Protein AF-A0A2V5ULX1-F1 (afdb_monomer)

Structure (mmCIF, N/CA/C/O backbone):
data_AF-A0A2V5ULX1-F1
#
_entry.id   AF-A0A2V5ULX1-F1
#
loop_
_atom_site.group_PDB
_atom_site.id
_atom_site.type_symbol
_atom_site.label_atom_id
_atom_site.label_alt_id
_atom_site.label_comp_id
_atom_site.label_asym_id
_atom_site.label_entity_id
_atom_site.label_seq_id
_atom_site.pdbx_PDB_ins_code
_atom_site.Cartn_x
_atom_site.Cartn_y
_atom_site.Cartn_z
_atom_site.occupancy
_atom_site.B_iso_or_equiv
_atom_site.auth_seq_id
_atom_site.auth_comp_id
_atom_site.auth_asym_id
_atom_site.auth_atom_id
_atom_site.pdbx_PDB_model_num
ATOM 1 N N . MET A 1 1 ? 10.954 -10.565 -29.219 1.00 44.19 1 MET A N 1
ATOM 2 C CA . MET A 1 1 ? 11.598 -11.080 -27.995 1.00 44.19 1 MET A CA 1
ATOM 3 C C . MET A 1 1 ? 10.606 -10.835 -26.879 1.00 44.19 1 MET A C 1
ATOM 5 O O . MET A 1 1 ? 10.292 -9.676 -26.642 1.00 44.19 1 MET A O 1
ATOM 9 N N . GLY A 1 2 ? 9.981 -11.885 -26.343 1.00 53.22 2 GLY A N 1
ATOM 10 C CA . GLY A 1 2 ? 9.048 -11.718 -25.230 1.00 53.22 2 GLY A CA 1
ATOM 11 C C . GLY A 1 2 ? 9.828 -11.160 -24.049 1.00 53.22 2 GLY A C 1
ATOM 12 O O . GLY A 1 2 ? 10.863 -11.713 -23.698 1.00 53.22 2 GLY A O 1
ATOM 13 N N . THR A 1 3 ? 9.413 -10.021 -23.505 1.00 63.97 3 THR A N 1
ATOM 14 C CA . THR A 1 3 ? 9.898 -9.593 -22.194 1.00 63.97 3 THR A CA 1
ATOM 15 C C . THR A 1 3 ? 9.342 -10.595 -21.198 1.00 63.97 3 THR A C 1
ATOM 17 O O . THR A 1 3 ? 8.155 -10.524 -20.873 1.00 63.97 3 THR A O 1
ATOM 20 N N . ASP A 1 4 ? 10.161 -11.571 -20.809 1.00 82.44 4 ASP A N 1
ATOM 21 C CA . ASP A 1 4 ? 9.794 -12.527 -19.774 1.00 82.44 4 ASP A CA 1
ATOM 22 C C . ASP A 1 4 ? 9.415 -11.739 -18.519 1.00 82.44 4 ASP A C 1
ATOM 24 O O . ASP A 1 4 ? 10.181 -10.910 -18.023 1.00 82.44 4 ASP A O 1
ATOM 28 N N . VAL A 1 5 ? 8.176 -11.931 -18.067 1.00 91.44 5 VAL A N 1
ATOM 29 C CA . VAL A 1 5 ? 7.665 -11.270 -16.869 1.00 91.44 5 VAL A CA 1
ATOM 30 C C . VAL A 1 5 ? 8.353 -11.902 -15.668 1.00 91.44 5 VAL A C 1
ATOM 32 O O . VAL A 1 5 ? 8.220 -13.103 -15.438 1.00 91.44 5 VAL A O 1
ATOM 35 N N . ILE A 1 6 ? 9.054 -11.085 -14.888 1.00 95.06 6 ILE A N 1
ATOM 36 C CA . ILE A 1 6 ? 9.664 -11.501 -13.625 1.00 95.06 6 ILE A CA 1
ATOM 37 C C . ILE A 1 6 ? 8.737 -11.043 -12.506 1.00 95.06 6 ILE A C 1
ATOM 39 O O . ILE A 1 6 ? 8.484 -9.843 -12.370 1.00 95.06 6 ILE A O 1
ATOM 43 N N . LEU A 1 7 ? 8.205 -11.995 -11.738 1.00 95.62 7 LEU A N 1
ATOM 44 C CA . LEU A 1 7 ? 7.314 -11.698 -10.619 1.00 95.62 7 LEU A CA 1
ATOM 45 C C . LEU A 1 7 ? 8.035 -10.827 -9.574 1.00 95.62 7 LEU A C 1
ATOM 47 O O . LEU A 1 7 ? 9.164 -11.155 -9.219 1.00 95.62 7 LEU A O 1
ATOM 51 N N . PRO A 1 8 ? 7.409 -9.739 -9.093 1.00 96.81 8 PRO A N 1
ATOM 52 C CA . PRO A 1 8 ? 8.008 -8.864 -8.099 1.00 96.81 8 PRO A CA 1
ATOM 53 C C . PRO A 1 8 ? 7.826 -9.392 -6.679 1.00 96.81 8 PRO A C 1
ATOM 55 O O . PRO A 1 8 ? 6.860 -10.096 -6.375 1.00 96.81 8 PRO A O 1
ATOM 58 N N . ASP A 1 9 ? 8.697 -8.926 -5.794 1.00 96.69 9 ASP A N 1
ATOM 59 C CA . ASP A 1 9 ? 8.603 -9.137 -4.357 1.00 96.69 9 ASP A CA 1
ATOM 60 C C . ASP A 1 9 ? 7.864 -7.976 -3.686 1.00 96.69 9 ASP A C 1
ATOM 62 O O . ASP A 1 9 ? 8.095 -6.800 -3.994 1.00 96.69 9 ASP A O 1
ATOM 66 N N . LEU A 1 10 ? 7.000 -8.300 -2.720 1.00 96.94 10 LEU A N 1
ATOM 67 C CA . LEU A 1 10 ? 6.424 -7.312 -1.810 1.00 96.94 10 LEU A CA 1
ATOM 68 C C . LEU A 1 10 ? 7.419 -7.056 -0.675 1.00 96.94 10 LEU A C 1
ATOM 70 O O . LEU A 1 10 ? 7.544 -7.858 0.247 1.00 96.94 10 LEU A O 1
ATOM 74 N N . GLN A 1 11 ? 8.120 -5.928 -0.731 1.00 96.19 11 GLN A N 1
ATOM 75 C CA . GLN A 1 11 ? 9.124 -5.568 0.269 1.00 96.19 11 GLN A CA 1
ATOM 76 C C . GLN A 1 11 ? 8.496 -5.007 1.550 1.00 96.19 11 GLN A C 1
ATOM 78 O O . GLN A 1 11 ? 9.045 -5.168 2.638 1.00 96.19 11 GLN A O 1
ATOM 83 N N . SER A 1 12 ? 7.366 -4.307 1.434 1.00 95.94 12 SER A N 1
ATOM 84 C CA . SER A 1 12 ? 6.669 -3.720 2.579 1.00 95.94 12 SER A CA 1
ATOM 85 C C . SER A 1 12 ? 5.207 -3.438 2.253 1.00 95.94 12 SER A C 1
ATOM 87 O O . SER A 1 12 ? 4.886 -3.087 1.120 1.00 95.94 12 SER A O 1
ATOM 89 N N . ALA A 1 13 ? 4.334 -3.559 3.252 1.00 95.31 13 ALA A N 1
ATOM 90 C CA . ALA A 1 13 ? 2.951 -3.105 3.204 1.00 95.31 13 ALA A CA 1
ATOM 91 C C . ALA A 1 13 ? 2.573 -2.530 4.573 1.00 95.31 13 ALA A C 1
ATOM 93 O O . ALA A 1 13 ? 2.711 -3.207 5.592 1.00 95.31 13 ALA A O 1
ATOM 94 N N . VAL A 1 14 ? 2.131 -1.275 4.599 1.00 95.75 14 VAL A N 1
ATOM 95 C CA . VAL A 1 14 ? 1.882 -0.511 5.823 1.00 95.75 14 VAL A CA 1
ATOM 96 C C . VAL A 1 14 ? 0.539 0.197 5.722 1.00 95.75 14 VAL A C 1
ATOM 98 O O . VAL A 1 14 ? 0.224 0.831 4.714 1.00 95.75 14 VAL A O 1
ATOM 101 N N . LEU A 1 15 ? -0.244 0.106 6.793 1.00 95.06 15 LEU A N 1
ATOM 102 C CA . LEU A 1 15 ? -1.489 0.843 6.942 1.00 95.06 15 LEU A CA 1
ATOM 103 C C . LEU A 1 15 ? -1.206 2.206 7.579 1.00 95.06 15 LEU A C 1
ATOM 105 O O . LEU A 1 15 ? -0.485 2.292 8.574 1.00 95.06 15 LEU A O 1
ATOM 109 N N . CYS A 1 16 ? -1.768 3.270 7.021 1.00 95.44 16 CYS A N 1
ATOM 110 C CA . CYS A 1 16 ? -1.611 4.624 7.544 1.00 95.44 16 CYS A CA 1
ATOM 111 C C . CYS A 1 16 ? -2.838 5.486 7.240 1.00 95.44 16 CYS A C 1
ATOM 113 O O . CYS A 1 16 ? -3.697 5.108 6.444 1.00 95.44 16 CYS A O 1
ATOM 115 N N . GLU A 1 17 ? -2.935 6.643 7.883 1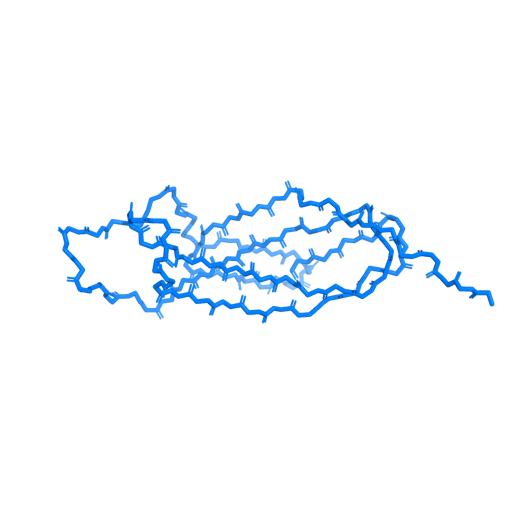.00 94.62 17 GLU A N 1
ATOM 116 C CA . GLU A 1 17 ? -4.030 7.583 7.649 1.00 94.62 17 GLU A CA 1
ATOM 117 C C . GLU A 1 17 ? -3.799 8.430 6.399 1.00 94.62 17 GLU A C 1
ATOM 119 O O . GLU A 1 17 ? -4.767 8.805 5.749 1.00 94.62 17 GLU A O 1
ATOM 124 N N . ASP A 1 18 ? -2.547 8.732 6.040 1.00 95.06 18 ASP A N 1
ATOM 125 C CA . ASP A 1 18 ? -2.222 9.544 4.862 1.00 95.06 18 ASP A CA 1
ATOM 126 C C . ASP A 1 18 ? -0.803 9.260 4.337 1.00 95.06 18 ASP A C 1
ATOM 128 O O . ASP A 1 18 ? 0.100 8.908 5.102 1.00 95.06 18 ASP A O 1
ATOM 132 N N . VAL A 1 19 ? -0.597 9.459 3.032 1.00 95.56 19 VAL A N 1
ATOM 133 C CA . VAL A 1 19 ? 0.716 9.366 2.371 1.00 95.56 19 VAL A CA 1
ATOM 134 C C . VAL A 1 19 ? 1.009 10.704 1.713 1.00 95.56 19 VAL A C 1
ATOM 136 O O . VAL A 1 19 ? 0.307 11.120 0.791 1.00 95.56 19 VAL A O 1
ATOM 139 N N . ARG A 1 20 ? 2.060 11.382 2.172 1.00 95.81 20 ARG A N 1
ATOM 140 C CA . ARG A 1 20 ? 2.454 12.695 1.652 1.00 95.81 20 ARG A CA 1
ATOM 141 C C . ARG A 1 20 ? 3.681 12.573 0.772 1.00 95.81 20 ARG A C 1
ATOM 143 O O . ARG A 1 20 ? 4.672 11.985 1.190 1.00 95.81 20 ARG A O 1
ATOM 150 N N . CYS A 1 21 ? 3.618 13.152 -0.422 1.00 94.50 21 CYS A N 1
ATOM 151 C CA . CYS A 1 21 ? 4.774 13.285 -1.301 1.00 94.50 21 CYS A CA 1
ATOM 152 C C . CYS A 1 21 ? 5.509 14.583 -0.968 1.00 94.50 21 CYS A C 1
ATOM 154 O O . CYS A 1 21 ? 4.967 15.675 -1.145 1.00 94.50 21 CYS A O 1
ATOM 156 N N . GLU A 1 22 ? 6.739 14.456 -0.492 1.00 95.38 22 GLU A N 1
ATOM 157 C CA . GLU A 1 22 ? 7.600 15.581 -0.153 1.00 95.38 22 GLU A CA 1
ATOM 158 C C . GLU A 1 22 ? 8.297 16.142 -1.403 1.00 95.38 22 GLU A C 1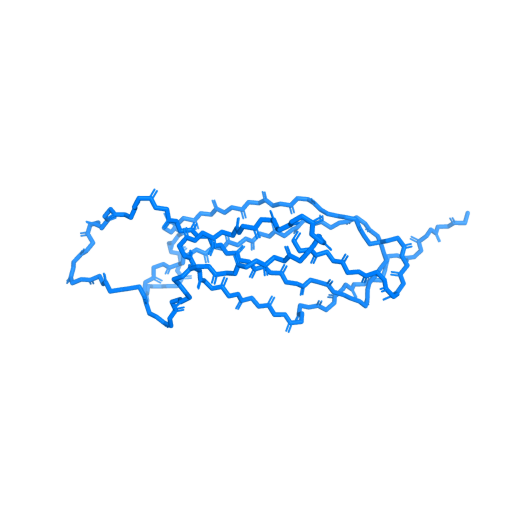
ATOM 160 O O . GLU A 1 22 ? 8.453 15.463 -2.420 1.00 95.38 22 GLU A O 1
ATOM 165 N N . VAL A 1 23 ? 8.778 17.388 -1.326 1.00 94.31 23 VAL A N 1
ATOM 166 C CA . VAL A 1 23 ? 9.428 18.086 -2.460 1.00 94.31 23 VAL A CA 1
ATOM 167 C C . VAL A 1 23 ? 10.675 17.350 -2.971 1.00 94.31 23 VAL A C 1
ATOM 169 O O . VAL A 1 23 ? 11.022 17.445 -4.144 1.00 94.31 23 VAL A O 1
ATOM 172 N N . ASN A 1 24 ? 11.343 16.589 -2.106 1.00 93.25 24 ASN A N 1
ATOM 173 C CA . ASN A 1 24 ? 12.510 15.778 -2.459 1.00 93.25 24 ASN A CA 1
ATOM 174 C C . ASN A 1 24 ? 12.152 14.410 -3.075 1.00 93.25 24 ASN A C 1
ATOM 176 O O . ASN A 1 24 ? 13.048 13.602 -3.305 1.00 93.25 24 ASN A O 1
ATOM 180 N N . GLY A 1 25 ? 10.867 14.134 -3.311 1.00 88.69 25 GLY A N 1
ATOM 181 C CA . GLY A 1 25 ? 10.382 12.865 -3.851 1.00 88.69 25 GLY A CA 1
ATOM 182 C C . GLY A 1 25 ? 10.257 11.738 -2.823 1.00 88.69 25 GLY A C 1
ATOM 183 O O . GLY A 1 25 ? 9.848 10.640 -3.192 1.00 88.69 25 GLY A O 1
ATOM 184 N N . MET A 1 26 ? 10.578 11.977 -1.546 1.00 92.56 26 MET A N 1
ATOM 185 C CA . MET A 1 26 ? 10.310 11.011 -0.479 1.00 92.56 26 MET A CA 1
ATOM 186 C C . MET A 1 26 ? 8.823 10.993 -0.111 1.00 92.56 26 MET A C 1
ATOM 188 O O . MET A 1 26 ? 8.093 11.956 -0.347 1.00 92.56 26 MET A O 1
ATOM 192 N N . GLN A 1 27 ? 8.380 9.894 0.498 1.00 95.88 27 GLN A N 1
ATOM 193 C CA . GLN A 1 27 ? 7.015 9.736 0.990 1.00 95.88 27 GLN A CA 1
ATOM 194 C C . GLN A 1 27 ? 7.009 9.704 2.521 1.00 95.88 27 GLN A C 1
ATOM 196 O O . GLN A 1 27 ? 7.713 8.896 3.127 1.00 95.88 27 GLN A O 1
ATOM 201 N N . THR A 1 28 ? 6.197 10.558 3.143 1.00 96.56 28 THR A N 1
ATOM 202 C CA . THR A 1 28 ? 5.949 10.543 4.589 1.00 96.56 28 THR A CA 1
ATOM 203 C C . THR A 1 28 ? 4.642 9.806 4.861 1.00 96.56 28 THR A C 1
ATOM 205 O O . THR A 1 28 ? 3.584 10.218 4.380 1.00 96.56 28 THR A O 1
ATOM 208 N N . LEU A 1 29 ? 4.705 8.733 5.653 1.00 96.94 29 LEU A N 1
ATOM 209 C CA . LEU A 1 29 ? 3.524 8.007 6.125 1.00 96.94 29 LEU A CA 1
ATOM 210 C C . LEU A 1 29 ? 3.029 8.646 7.424 1.00 96.94 29 LEU A C 1
ATOM 212 O O . LEU A 1 29 ? 3.739 8.647 8.431 1.00 96.94 29 LEU A O 1
ATOM 216 N N . VAL A 1 30 ? 1.821 9.201 7.409 1.00 96.50 30 VAL A N 1
ATOM 217 C CA . VAL A 1 30 ? 1.223 9.872 8.569 1.00 96.50 30 VAL A CA 1
ATOM 218 C C . VAL A 1 30 ? 0.249 8.923 9.253 1.00 96.50 30 VAL A C 1
ATOM 220 O O . VAL A 1 30 ? -0.574 8.296 8.590 1.00 96.50 30 VAL A O 1
ATOM 223 N N . GLY A 1 31 ? 0.341 8.824 10.582 1.00 94.62 31 GLY A N 1
ATOM 224 C CA . GLY A 1 31 ? -0.571 7.992 11.368 1.00 94.62 31 GLY A CA 1
ATOM 225 C C . GLY A 1 31 ? -0.455 6.513 11.003 1.00 94.62 31 GLY A C 1
ATOM 226 O O . GLY A 1 31 ? -1.438 5.903 10.610 1.00 94.62 31 GLY A O 1
ATOM 227 N N . VAL A 1 32 ? 0.753 5.941 11.056 1.00 96.00 32 VAL A N 1
ATOM 228 C CA . VAL A 1 32 ? 0.960 4.501 10.818 1.00 96.00 32 VAL A CA 1
ATOM 229 C C . VAL A 1 32 ? 0.200 3.688 11.870 1.00 96.00 32 VAL A C 1
ATOM 231 O O . VAL A 1 32 ? 0.364 3.907 13.070 1.00 96.00 32 VAL A O 1
ATOM 234 N N . LEU A 1 33 ? -0.619 2.742 11.413 1.00 92.94 33 LEU A N 1
ATOM 235 C CA . LEU A 1 33 ? -1.525 1.948 12.240 1.00 92.94 33 LEU A CA 1
ATOM 236 C C . LEU A 1 33 ? -1.030 0.503 12.336 1.00 92.94 33 LEU A C 1
ATOM 238 O O . LEU A 1 33 ? -0.802 -0.155 11.323 1.00 92.94 33 LEU A O 1
ATOM 242 N N . SER A 1 34 ? -0.926 -0.017 13.559 1.00 90.81 34 SER A N 1
ATOM 243 C CA . SER A 1 34 ? -0.729 -1.452 13.819 1.00 90.81 34 SER A CA 1
ATOM 244 C C . SER A 1 34 ? -2.047 -2.206 14.008 1.00 90.81 34 SER A C 1
ATOM 246 O O . SER A 1 34 ? -2.090 -3.426 13.875 1.00 90.81 34 SER A O 1
ATOM 248 N N . VAL A 1 35 ? -3.125 -1.484 14.319 1.00 87.50 35 VAL A N 1
ATOM 249 C CA . VAL A 1 35 ? -4.472 -2.014 14.533 1.00 87.50 35 VAL A CA 1
ATOM 250 C C . VAL A 1 35 ? -5.500 -0.997 14.045 1.00 87.50 35 VAL A C 1
ATOM 252 O O . VAL A 1 35 ? -5.293 0.209 14.170 1.00 87.50 35 VAL A O 1
ATOM 255 N N . ILE A 1 36 ? -6.616 -1.489 13.507 1.00 85.44 36 ILE A N 1
ATOM 256 C CA . ILE A 1 36 ? -7.809 -0.688 13.222 1.00 85.44 36 ILE A CA 1
ATOM 257 C C . ILE A 1 36 ? -8.746 -0.840 14.432 1.00 85.44 36 ILE A C 1
ATOM 259 O O . ILE A 1 36 ? -9.410 -1.872 14.545 1.00 85.44 36 ILE A O 1
ATOM 263 N N . PRO A 1 37 ? -8.776 0.106 15.389 1.00 80.88 37 PRO A N 1
ATOM 264 C CA . PRO A 1 37 ? -9.667 0.006 16.541 1.00 80.88 37 PRO A CA 1
ATOM 265 C C . PRO A 1 37 ? -11.140 0.059 16.110 1.00 80.88 37 PRO A C 1
ATOM 267 O O . PRO A 1 37 ? -11.639 1.096 15.679 1.00 80.88 37 PRO A O 1
ATOM 270 N N . ALA A 1 38 ? -11.844 -1.064 16.268 1.00 83.44 38 ALA A N 1
ATOM 271 C CA . ALA A 1 38 ? -13.233 -1.229 15.849 1.00 83.44 38 ALA A CA 1
ATOM 272 C C . ALA A 1 38 ? -14.068 -1.931 16.937 1.00 83.44 38 ALA A C 1
ATOM 274 O O . ALA A 1 38 ? -14.210 -3.152 16.902 1.00 83.44 38 ALA A O 1
ATOM 275 N N . PRO A 1 39 ? -14.617 -1.197 17.927 1.00 80.19 39 PRO A N 1
ATOM 276 C CA . PRO A 1 39 ? -15.407 -1.807 19.002 1.00 80.19 39 PRO A CA 1
ATOM 277 C C . PRO A 1 39 ? -16.673 -2.521 18.502 1.00 80.19 39 PRO A C 1
ATOM 279 O O . PRO A 1 39 ? -17.090 -3.519 19.082 1.00 80.19 39 PRO A O 1
ATOM 282 N N . SER A 1 40 ? -17.278 -2.016 17.426 1.00 80.62 40 SER A N 1
ATOM 283 C CA . SER A 1 40 ? -18.369 -2.657 16.690 1.00 80.62 40 SER A CA 1
ATOM 284 C C . SER A 1 40 ? -18.338 -2.208 15.228 1.00 80.62 40 SER A C 1
ATOM 286 O O . SER A 1 40 ? -17.949 -1.079 14.934 1.00 80.62 40 SER A O 1
ATOM 288 N N . LEU A 1 41 ? -18.737 -3.083 14.304 1.00 78.38 41 LEU A N 1
ATOM 289 C CA . LEU A 1 41 ? -18.889 -2.751 12.885 1.00 78.38 41 LEU A CA 1
ATOM 290 C C . LEU A 1 41 ? -20.353 -2.365 12.578 1.00 78.38 41 LEU A C 1
ATOM 292 O O . LEU A 1 41 ? -21.261 -2.938 13.184 1.00 78.38 41 LEU A O 1
ATOM 296 N N . PRO A 1 42 ? -20.604 -1.426 11.642 1.00 82.00 42 PRO A N 1
ATOM 297 C CA . PRO A 1 42 ? -19.619 -0.721 10.818 1.00 82.00 42 PRO A CA 1
ATOM 298 C C . PRO A 1 42 ? -18.969 0.477 11.536 1.00 82.00 42 PRO A C 1
ATOM 300 O O . PRO A 1 42 ? -19.612 1.186 12.308 1.00 82.00 42 PRO A O 1
ATOM 303 N N . ILE A 1 43 ? -17.700 0.736 11.216 1.00 80.69 43 ILE A N 1
ATOM 304 C CA . ILE A 1 43 ? -16.940 1.920 11.651 1.00 80.69 43 ILE A CA 1
ATOM 305 C C . ILE A 1 43 ? -16.717 2.870 10.475 1.00 80.69 43 ILE A C 1
ATOM 307 O 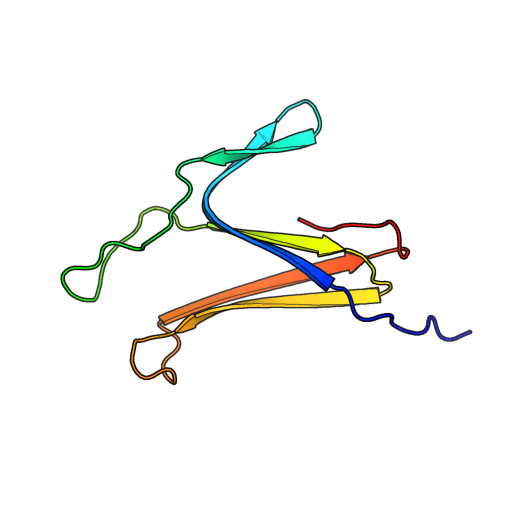O . ILE A 1 43 ? -16.571 2.431 9.336 1.00 80.69 43 ILE A O 1
ATOM 311 N N . ASN A 1 44 ? -16.637 4.169 10.756 1.00 83.56 44 ASN A N 1
ATOM 312 C CA . ASN A 1 44 ? -16.303 5.176 9.752 1.00 83.56 44 ASN A CA 1
ATOM 313 C C . ASN A 1 44 ? -14.889 5.710 9.996 1.00 83.56 44 ASN A C 1
ATOM 315 O O . ASN A 1 44 ? -14.630 6.320 11.031 1.00 83.56 4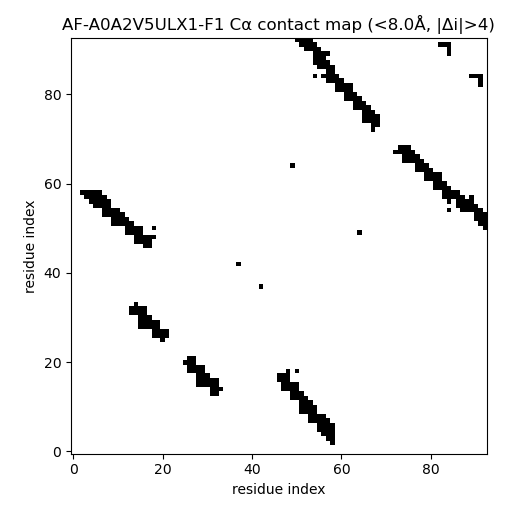4 ASN A O 1
ATOM 319 N N . TYR A 1 45 ? -14.004 5.520 9.018 1.00 84.00 45 TYR A N 1
ATOM 320 C CA . TYR A 1 45 ? -12.705 6.190 8.942 1.00 84.00 45 TYR A CA 1
ATOM 321 C C . TYR A 1 45 ? -12.761 7.289 7.889 1.00 84.00 45 TYR A C 1
ATOM 323 O O . TYR A 1 45 ? -13.274 7.072 6.794 1.00 84.00 45 TYR A O 1
ATOM 331 N N . MET A 1 46 ? -12.200 8.460 8.197 1.00 84.88 46 MET A N 1
ATOM 332 C CA . MET A 1 46 ? -12.121 9.557 7.225 1.00 84.88 46 MET A CA 1
A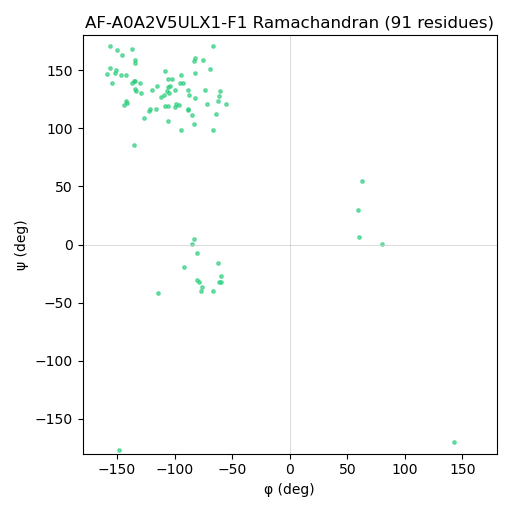TOM 333 C C . MET A 1 46 ? -11.193 9.204 6.054 1.00 84.88 46 MET A C 1
ATOM 335 O O . MET A 1 46 ? -11.482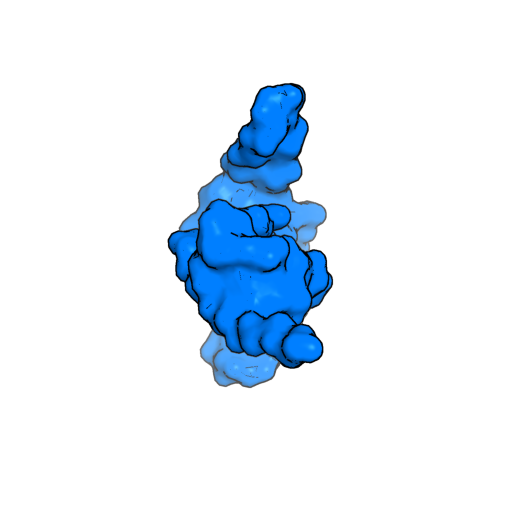 9.544 4.907 1.00 84.88 46 MET A O 1
ATOM 339 N N . ARG A 1 47 ? -10.070 8.540 6.345 1.00 89.00 47 ARG A N 1
ATOM 340 C CA . ARG A 1 47 ? -9.094 8.085 5.358 1.00 89.00 47 ARG A CA 1
ATOM 341 C C . ARG A 1 47 ? -8.337 6.887 5.910 1.00 89.00 47 ARG A C 1
ATOM 343 O O . ARG A 1 47 ? -7.979 6.865 7.083 1.00 89.00 47 ARG A O 1
ATOM 350 N N . LEU A 1 48 ? -8.109 5.906 5.047 1.00 91.06 48 LEU A N 1
ATOM 351 C CA . LEU A 1 48 ? -7.270 4.758 5.335 1.00 91.06 48 LEU A CA 1
ATOM 352 C C . LEU A 1 48 ? -6.486 4.415 4.069 1.00 91.06 48 LEU A C 1
ATOM 354 O O . LEU A 1 48 ? -7.074 4.177 3.014 1.00 91.06 48 LEU A O 1
ATOM 358 N N . CYS A 1 49 ? -5.165 4.427 4.169 1.00 93.31 49 CYS A N 1
ATOM 359 C CA . CYS A 1 49 ? -4.244 4.213 3.065 1.00 93.31 49 CYS A CA 1
ATOM 360 C C . CYS A 1 49 ? -3.438 2.936 3.296 1.00 93.31 49 CYS A C 1
ATOM 362 O O . CYS A 1 49 ? -2.930 2.696 4.391 1.00 93.31 49 CYS A O 1
ATOM 364 N N . ILE A 1 50 ? -3.285 2.139 2.239 1.00 94.81 50 ILE A N 1
ATOM 365 C CA . ILE A 1 50 ? -2.351 1.014 2.209 1.00 94.81 50 ILE A CA 1
ATOM 366 C C . ILE A 1 50 ? -1.181 1.452 1.344 1.00 94.81 50 ILE A C 1
ATOM 368 O O . ILE A 1 50 ? -1.311 1.542 0.124 1.00 94.81 50 ILE A O 1
ATOM 372 N N . TRP A 1 51 ? -0.058 1.741 1.987 1.00 96.25 51 TRP A N 1
ATOM 373 C CA . TRP A 1 51 ? 1.199 1.992 1.304 1.00 96.25 51 TRP A CA 1
ATOM 374 C C . TRP A 1 51 ? 1.912 0.660 1.100 1.00 96.25 51 TRP A C 1
ATOM 376 O O . TRP A 1 51 ? 2.059 -0.108 2.051 1.00 96.25 51 TRP A O 1
ATOM 386 N N . ALA A 1 52 ? 2.335 0.360 -0.121 1.00 96.56 52 ALA A N 1
ATOM 387 C CA . ALA A 1 52 ? 2.995 -0.897 -0.441 1.00 96.56 52 ALA A CA 1
ATOM 388 C C . ALA A 1 52 ? 4.209 -0.637 -1.319 1.00 96.56 52 ALA A C 1
ATOM 390 O O . ALA A 1 52 ? 4.144 0.188 -2.218 1.00 96.56 52 ALA A O 1
ATOM 391 N N . ARG A 1 53 ? 5.302 -1.360 -1.080 1.00 96.81 53 ARG A N 1
ATOM 392 C CA . ARG A 1 53 ? 6.527 -1.266 -1.872 1.00 96.81 53 ARG A CA 1
ATOM 393 C C . ARG A 1 53 ? 6.801 -2.580 -2.580 1.00 96.81 53 ARG A C 1
ATOM 395 O O . ARG A 1 53 ? 7.081 -3.581 -1.923 1.00 96.81 53 ARG A O 1
ATOM 402 N N . TRP A 1 54 ? 6.787 -2.543 -3.907 1.00 97.69 54 TRP A N 1
ATOM 403 C CA . TRP A 1 54 ? 7.183 -3.659 -4.768 1.00 97.69 54 TRP A CA 1
ATOM 404 C C . TRP A 1 54 ? 8.583 -3.438 -5.327 1.00 97.69 54 TRP A C 1
ATOM 406 O O . TRP A 1 54 ? 8.925 -2.307 -5.674 1.00 97.69 54 TRP A O 1
ATOM 416 N N . CYS A 1 55 ? 9.379 -4.497 -5.447 1.00 96.94 55 CYS A N 1
ATOM 417 C CA . CYS A 1 55 ? 10.700 -4.458 -6.080 1.00 96.94 55 CYS A CA 1
ATOM 418 C C . CYS A 1 55 ? 11.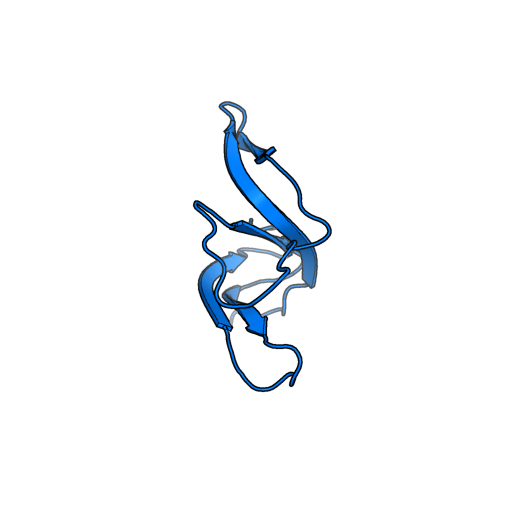033 -5.791 -6.771 1.00 96.94 55 CYS A C 1
ATOM 420 O O . CYS A 1 55 ? 10.208 -6.702 -6.787 1.00 96.94 55 CYS A O 1
ATOM 422 N N . SER A 1 56 ? 12.237 -5.910 -7.339 1.00 95.25 56 SER A N 1
ATOM 423 C CA . SER A 1 56 ? 12.785 -7.184 -7.836 1.00 95.25 56 SER A CA 1
ATOM 424 C C . SER A 1 56 ? 11.952 -7.869 -8.929 1.00 95.25 56 SER A C 1
ATOM 426 O O . SER A 1 56 ? 11.968 -9.088 -9.049 1.00 95.25 56 SER A O 1
ATOM 428 N N . GLY A 1 57 ? 11.224 -7.107 -9.746 1.00 94.12 57 GLY A N 1
ATOM 429 C CA . GLY A 1 57 ? 10.402 -7.650 -10.828 1.00 94.12 57 GLY A CA 1
ATOM 430 C C . GLY A 1 57 ? 10.534 -6.846 -12.112 1.00 94.12 57 GLY A C 1
ATOM 431 O O . GLY A 1 57 ? 11.072 -5.744 -12.120 1.00 94.12 57 GLY A O 1
ATOM 432 N N . ALA A 1 58 ? 10.017 -7.393 -13.207 1.00 96.12 58 ALA A N 1
ATOM 433 C CA . ALA A 1 58 ? 10.011 -6.741 -14.511 1.00 96.12 58 ALA A CA 1
ATOM 434 C C . ALA A 1 58 ? 8.710 -7.085 -15.237 1.00 96.12 58 ALA A C 1
ATOM 436 O O . ALA A 1 58 ? 8.407 -8.257 -15.465 1.00 96.12 58 ALA A O 1
ATOM 437 N N . GLY A 1 59 ? 7.915 -6.070 -15.570 1.00 95.44 59 GLY A N 1
ATOM 438 C CA . GLY A 1 59 ? 6.608 -6.256 -16.195 1.00 95.44 59 GLY A CA 1
ATOM 439 C C . GLY A 1 59 ? 5.548 -5.263 -15.727 1.00 95.44 59 GLY A C 1
ATOM 440 O O . GLY A 1 59 ? 5.834 -4.269 -15.058 1.00 95.44 59 GLY A O 1
ATOM 441 N N . LYS A 1 60 ? 4.300 -5.537 -16.117 1.00 96.25 60 LYS A N 1
ATOM 442 C CA . LYS A 1 60 ? 3.111 -4.784 -15.700 1.00 96.25 60 LYS A CA 1
ATOM 443 C C . LYS A 1 60 ? 2.316 -5.624 -14.714 1.00 96.25 60 LYS A C 1
ATOM 445 O O . LYS A 1 60 ? 2.037 -6.789 -14.993 1.00 96.25 60 LYS A O 1
ATOM 450 N N . PHE A 1 61 ? 1.926 -5.025 -13.600 1.00 96.75 61 PHE A N 1
ATOM 451 C CA . PHE A 1 61 ? 1.302 -5.726 -12.487 1.00 96.75 61 PHE A CA 1
ATOM 452 C C . PHE A 1 61 ? 0.085 -4.966 -11.976 1.00 96.75 61 PHE A C 1
ATOM 454 O O . PHE A 1 61 ? -0.057 -3.759 -12.179 1.00 96.75 61 PHE A O 1
ATOM 461 N N . ARG A 1 62 ? -0.794 -5.695 -11.290 1.00 96.81 62 ARG A N 1
ATOM 462 C CA . ARG A 1 62 ? -1.979 -5.148 -10.636 1.00 96.81 62 ARG A CA 1
ATOM 463 C C . ARG A 1 62 ? -1.981 -5.586 -9.179 1.00 96.81 62 ARG A C 1
ATOM 465 O O . ARG A 1 62 ? -2.204 -6.759 -8.887 1.00 96.81 62 ARG A O 1
ATOM 472 N N . GLN A 1 63 ? -1.724 -4.647 -8.278 1.00 95.81 63 GLN A N 1
ATOM 473 C CA . GLN A 1 63 ? -1.878 -4.842 -6.844 1.00 95.81 63 GLN A CA 1
ATOM 474 C C . GLN A 1 63 ? -3.365 -4.847 -6.502 1.00 95.81 63 GLN A C 1
ATOM 476 O O . GLN A 1 63 ? -4.099 -3.950 -6.911 1.00 95.81 63 GLN A O 1
ATOM 481 N N . ARG A 1 64 ? -3.790 -5.824 -5.700 1.00 96.38 64 ARG A N 1
ATOM 482 C CA . ARG A 1 64 ? -5.111 -5.848 -5.074 1.00 96.38 64 ARG A CA 1
ATOM 483 C C . ARG A 1 64 ? -4.948 -5.924 -3.565 1.00 96.38 64 ARG A C 1
ATOM 485 O O . ARG A 1 64 ? -4.497 -6.945 -3.051 1.00 96.38 64 ARG A O 1
ATOM 492 N N . SER A 1 65 ? -5.377 -4.881 -2.872 1.00 94.56 65 SER A N 1
ATOM 493 C CA . SER A 1 65 ? -5.373 -4.816 -1.412 1.00 94.56 65 SER A CA 1
ATOM 494 C C . SER A 1 65 ? -6.796 -4.983 -0.893 1.00 94.56 65 SER A C 1
ATOM 496 O O . SER A 1 65 ? -7.724 -4.395 -1.447 1.00 94.56 65 SER A O 1
ATOM 498 N N . ARG A 1 66 ? -6.987 -5.803 0.145 1.00 93.38 66 ARG A N 1
ATOM 499 C CA . ARG A 1 66 ? -8.310 -6.105 0.710 1.00 93.38 66 ARG A CA 1
ATOM 500 C C . ARG A 1 66 ? -8.271 -6.084 2.231 1.00 93.38 66 ARG A C 1
ATOM 502 O O . ARG A 1 66 ? -7.337 -6.622 2.817 1.00 93.38 66 ARG A O 1
ATOM 509 N N . ILE A 1 67 ? -9.308 -5.515 2.836 1.00 89.12 67 ILE A N 1
ATOM 510 C CA . ILE A 1 67 ? -9.651 -5.735 4.243 1.00 89.12 67 ILE A CA 1
ATOM 511 C C . ILE A 1 67 ? -10.708 -6.831 4.248 1.00 89.12 67 ILE A C 1
ATOM 513 O O . ILE A 1 67 ? -11.752 -6.688 3.607 1.00 89.12 67 ILE A O 1
ATOM 517 N N . ILE A 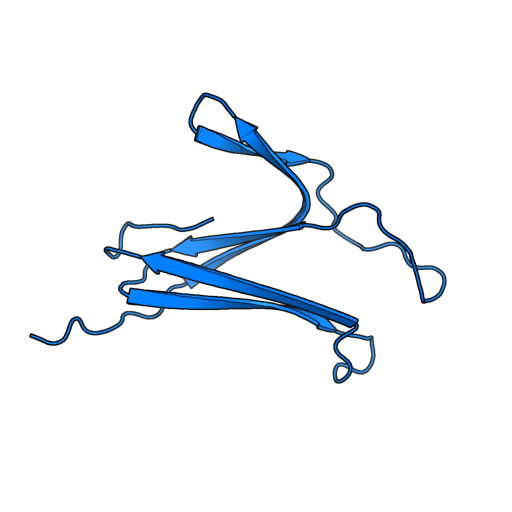1 68 ? -10.397 -7.933 4.918 1.00 91.00 68 ILE A N 1
ATOM 518 C CA . ILE A 1 68 ? -11.268 -9.099 5.026 1.00 91.00 68 ILE A CA 1
ATOM 519 C C . ILE A 1 68 ? -11.860 -9.113 6.434 1.00 91.00 68 ILE A C 1
ATOM 521 O O . ILE A 1 68 ? -11.179 -8.727 7.386 1.00 91.00 68 ILE A O 1
ATOM 525 N N . ASP A 1 69 ? -13.125 -9.501 6.546 1.00 86.31 69 ASP A N 1
ATOM 526 C CA . ASP A 1 69 ? -13.793 -9.684 7.831 1.00 86.31 69 ASP A CA 1
ATOM 527 C C . ASP A 1 69 ? -13.177 -10.865 8.606 1.00 86.31 69 ASP A C 1
ATOM 529 O O . ASP A 1 69 ? -12.378 -11.645 8.080 1.00 8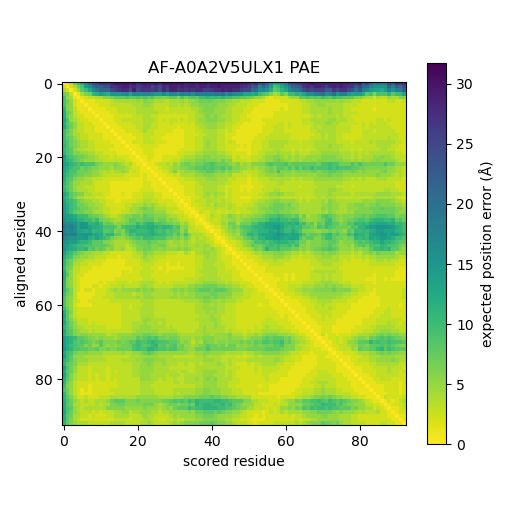6.31 69 ASP A O 1
ATOM 533 N N . VAL A 1 70 ? -13.558 -11.018 9.870 1.00 84.44 70 VAL A N 1
ATOM 534 C CA . VAL A 1 70 ? -13.049 -12.058 10.776 1.00 84.44 70 VAL A CA 1
ATOM 535 C C . VAL A 1 70 ? -13.359 -13.486 10.316 1.00 84.44 70 VAL A C 1
ATOM 537 O O . VAL A 1 70 ? -12.756 -14.428 10.819 1.00 84.44 70 VAL A O 1
ATOM 540 N N . ASP A 1 71 ? -14.290 -13.659 9.376 1.00 90.31 71 ASP A N 1
ATOM 541 C CA . ASP A 1 71 ? -14.613 -14.952 8.764 1.00 90.31 71 ASP A CA 1
ATOM 542 C C . ASP A 1 71 ? -13.706 -15.339 7.585 1.00 90.31 71 ASP A C 1
ATOM 544 O O . ASP A 1 71 ? -13.895 -16.404 6.997 1.00 90.31 71 ASP A O 1
ATOM 548 N N . GLU A 1 72 ? -12.734 -14.490 7.235 1.00 88.44 72 GLU A N 1
ATOM 549 C CA . GLU A 1 72 ? -11.783 -14.667 6.129 1.00 88.44 72 GLU A CA 1
ATOM 550 C C . GLU A 1 72 ? -12.412 -14.782 4.723 1.00 88.44 72 GLU A C 1
ATOM 552 O O . GLU A 1 72 ? -11.701 -15.000 3.737 1.00 88.44 72 GLU A O 1
ATOM 557 N N . GLN A 1 73 ? -13.726 -14.591 4.586 1.00 91.75 73 GLN A N 1
ATOM 558 C CA . GLN A 1 73 ? -14.443 -14.735 3.317 1.00 91.75 73 GLN A CA 1
ATOM 559 C C . GLN A 1 73 ? -15.015 -13.412 2.819 1.00 91.75 73 GLN A C 1
ATOM 561 O O . GLN A 1 73 ? -14.925 -13.115 1.621 1.00 91.75 73 GLN A O 1
ATOM 566 N N . HIS A 1 74 ? -15.581 -12.598 3.708 1.00 91.44 74 HIS A N 1
ATOM 567 C CA . HIS A 1 74 ? -16.221 -11.351 3.314 1.00 91.44 74 HIS A CA 1
ATOM 568 C C . HIS A 1 74 ? -15.203 -10.222 3.139 1.00 91.44 74 HIS A C 1
ATOM 570 O O . HIS A 1 74 ? -14.420 -9.896 4.028 1.00 91.44 74 HIS A O 1
ATOM 576 N N . VAL A 1 75 ? -15.224 -9.588 1.965 1.00 92.81 75 VAL A N 1
ATOM 577 C CA . VAL A 1 75 ? -14.401 -8.407 1.678 1.00 92.81 75 VAL A CA 1
ATOM 578 C C . VAL A 1 75 ? -15.128 -7.166 2.189 1.00 92.81 75 VAL A C 1
ATOM 580 O O . VAL A 1 75 ? -16.145 -6.771 1.624 1.00 92.81 75 VAL A O 1
ATOM 583 N N . VAL A 1 76 ? -14.582 -6.534 3.227 1.00 88.69 76 VAL A N 1
ATOM 584 C CA . VAL A 1 76 ? -15.115 -5.288 3.806 1.00 88.69 76 VAL A CA 1
ATOM 585 C C . VAL A 1 76 ? -14.748 -4.088 2.933 1.00 88.69 76 VAL A C 1
ATOM 587 O O . VAL A 1 76 ? -15.562 -3.194 2.714 1.00 88.69 76 VAL A O 1
ATOM 590 N N . ALA A 1 77 ? -13.519 -4.072 2.410 1.00 88.56 77 ALA A N 1
ATOM 591 C CA . ALA A 1 77 ? -13.031 -3.031 1.511 1.00 88.56 77 ALA A CA 1
ATOM 592 C C . ALA A 1 77 ? -11.968 -3.581 0.551 1.00 88.56 77 ALA A C 1
ATOM 594 O O . ALA A 1 77 ? -11.217 -4.496 0.898 1.00 88.56 77 ALA A O 1
ATOM 595 N N . GLN A 1 78 ? -11.874 -2.997 -0.645 1.00 93.31 78 GLN A N 1
ATOM 596 C CA . GLN A 1 78 ? -10.878 -3.355 -1.654 1.00 93.31 78 GLN A CA 1
ATOM 597 C C . GLN A 1 78 ? -10.369 -2.116 -2.390 1.00 93.31 78 GLN A C 1
ATOM 599 O O . GLN A 1 78 ? -11.133 -1.195 -2.671 1.00 93.31 78 GLN A O 1
ATOM 604 N N . ALA A 1 79 ? -9.089 -2.145 -2.757 1.00 93.69 79 ALA A N 1
ATOM 605 C CA . ALA A 1 79 ? -8.480 -1.214 -3.695 1.00 93.69 79 ALA A CA 1
ATOM 606 C C . ALA A 1 79 ? -7.611 -1.978 -4.705 1.00 93.69 79 ALA A C 1
ATOM 608 O O . ALA A 1 79 ? -6.917 -2.931 -4.341 1.00 93.69 79 ALA A O 1
ATOM 609 N N . ASP A 1 80 ? -7.639 -1.549 -5.966 1.00 96.19 80 ASP A N 1
ATOM 610 C CA . ASP A 1 80 ? -6.800 -2.087 -7.036 1.00 96.19 80 ASP A CA 1
ATOM 611 C C . ASP A 1 80 ? -5.922 -0.961 -7.612 1.00 96.19 80 ASP A C 1
ATOM 613 O O . ASP A 1 80 ? -6.417 0.131 -7.889 1.00 96.19 80 ASP A O 1
ATOM 617 N N . VAL A 1 81 ? -4.625 -1.227 -7.790 1.00 95.19 81 VAL A N 1
ATOM 618 C CA . VAL A 1 81 ? -3.639 -0.276 -8.335 1.00 95.19 81 VAL A CA 1
ATOM 619 C C . VAL A 1 81 ? -2.799 -0.975 -9.398 1.00 95.19 81 VAL A C 1
ATOM 621 O O . VAL A 1 81 ? -2.296 -2.076 -9.176 1.00 95.19 81 VAL A O 1
ATOM 624 N N . GLU A 1 82 ? -2.634 -0.344 -10.557 1.00 97.12 82 GLU A N 1
ATOM 625 C CA . GLU A 1 82 ? -1.749 -0.827 -11.619 1.00 97.12 82 GLU A CA 1
ATOM 626 C C . GLU A 1 82 ? -0.378 -0.157 -11.526 1.00 97.12 82 GLU A C 1
ATOM 628 O O . GLU A 1 82 ? -0.282 1.048 -11.298 1.00 97.12 82 GLU A O 1
ATOM 633 N N . PHE A 1 83 ? 0.688 -0.931 -11.729 1.00 96.06 83 PHE A N 1
ATOM 634 C CA . PHE A 1 83 ? 2.056 -0.419 -11.738 1.00 96.06 83 PHE A CA 1
ATOM 635 C C . PHE A 1 83 ? 2.938 -1.169 -12.739 1.00 96.06 83 PHE A C 1
ATOM 637 O O . PHE A 1 83 ? 2.604 -2.252 -13.226 1.00 96.06 83 PHE A O 1
ATOM 644 N N . VAL A 1 84 ? 4.081 -0.569 -13.067 1.00 96.12 84 VAL A N 1
ATOM 645 C CA . VAL A 1 84 ? 5.055 -1.124 -14.012 1.00 96.12 84 VAL A CA 1
ATOM 646 C C . VAL A 1 84 ? 6.431 -1.107 -13.369 1.00 96.12 84 VAL A C 1
ATOM 648 O O . VAL A 1 84 ? 6.872 -0.063 -12.894 1.00 96.12 84 VAL A O 1
ATOM 651 N N . LEU A 1 85 ? 7.125 -2.240 -13.413 1.00 96.19 85 LEU A N 1
ATOM 652 C CA . LEU A 1 85 ? 8.548 -2.324 -13.097 1.00 96.19 85 LEU A CA 1
ATOM 653 C C . LEU A 1 85 ? 9.308 -2.492 -14.407 1.00 96.19 85 LEU A C 1
ATOM 655 O O . LEU A 1 85 ? 9.050 -3.428 -15.166 1.00 96.19 85 LEU A O 1
ATOM 659 N N . LYS A 1 86 ? 10.190 -1.536 -14.706 1.00 92.50 86 LYS A N 1
ATOM 660 C CA . LYS A 1 86 ? 10.907 -1.494 -15.987 1.00 92.50 86 LYS A CA 1
ATOM 661 C C . LYS A 1 86 ? 12.032 -2.526 -16.038 1.00 92.50 86 LYS A C 1
ATOM 663 O O . LYS A 1 86 ? 12.264 -3.110 -17.089 1.00 92.50 86 LYS A O 1
ATOM 668 N N . GLU A 1 87 ? 12.695 -2.734 -14.908 1.00 91.50 87 GLU A N 1
ATOM 669 C CA . GLU A 1 87 ? 13.861 -3.602 -14.732 1.00 91.50 87 GLU A CA 1
ATOM 670 C C . GLU A 1 87 ? 13.969 -4.049 -13.268 1.00 91.50 87 GLU A C 1
ATOM 672 O O . GLU A 1 87 ? 13.250 -3.528 -12.413 1.00 91.50 87 GLU A O 1
ATOM 677 N N . MET A 1 88 ? 14.866 -4.991 -12.974 1.00 89.69 88 MET A N 1
ATOM 678 C CA . MET A 1 88 ? 14.969 -5.641 -11.660 1.00 89.69 88 MET A CA 1
ATOM 679 C C . MET A 1 88 ? 15.246 -4.671 -10.503 1.00 89.69 88 MET A C 1
ATOM 681 O O . MET A 1 88 ? 14.762 -4.879 -9.392 1.00 89.69 88 MET A O 1
ATOM 685 N N . GLU A 1 89 ? 15.981 -3.596 -10.764 1.00 91.81 89 GLU A N 1
ATOM 686 C CA . GLU A 1 89 ? 16.353 -2.561 -9.799 1.00 91.81 89 GLU A CA 1
ATOM 687 C C . GLU A 1 89 ? 15.228 -1.534 -9.564 1.00 91.81 89 GLU A C 1
ATOM 689 O O . GLU A 1 89 ? 15.320 -0.684 -8.671 1.00 91.81 89 GLU A O 1
ATOM 694 N N . SER A 1 90 ? 14.147 -1.601 -10.350 1.00 91.88 90 SER A N 1
ATOM 695 C CA . SER A 1 90 ? 12.981 -0.736 -10.179 1.00 91.88 90 SER A CA 1
ATOM 696 C C . SER A 1 90 ? 12.213 -1.071 -8.900 1.00 91.88 90 SER A C 1
ATOM 698 O O . SER A 1 90 ? 12.131 -2.218 -8.461 1.00 91.88 90 SER A O 1
ATOM 700 N N . HIS A 1 91 ? 11.563 -0.053 -8.342 1.00 94.06 91 HIS A N 1
ATOM 701 C CA . HIS A 1 91 ? 10.558 -0.214 -7.300 1.00 94.06 91 HIS A CA 1
ATOM 702 C C . HIS A 1 91 ? 9.328 0.642 -7.608 1.00 94.06 91 HIS A C 1
ATOM 704 O O . HIS A 1 91 ? 9.420 1.629 -8.339 1.00 94.06 91 HIS A O 1
ATOM 710 N N . ALA A 1 92 ? 8.186 0.252 -7.050 1.00 94.75 92 ALA A N 1
ATOM 711 C CA . ALA A 1 92 ? 6.930 0.991 -7.133 1.00 94.75 92 ALA A CA 1
ATOM 712 C C . ALA A 1 92 ? 6.332 1.145 -5.730 1.00 94.75 92 ALA A C 1
ATOM 714 O O . ALA A 1 92 ? 6.387 0.192 -4.945 1.00 94.75 92 ALA A O 1
ATOM 715 N N . THR A 1 93 ? 5.794 2.333 -5.439 1.00 92.50 93 THR A N 1
ATOM 716 C CA . THR A 1 93 ? 5.098 2.678 -4.192 1.00 92.50 93 THR A CA 1
ATOM 717 C C . THR A 1 93 ? 3.804 3.435 -4.439 1.00 92.50 93 THR A C 1
ATOM 719 O O . THR A 1 93 ? 3.678 4.044 -5.527 1.00 92.50 93 THR A O 1
#

pLDDT: mean 91.08, std 8.44, range [44.19, 97.69]

Radius of gyration: 15.86 Å; Cα contacts (8 Å, |Δi|>4): 169; chains: 1; bounding box: 36×33×47 Å

Foldseek 3Di:
DDPPKFDKDWPDKWKAQDWDQDPVRDIDGHHTDPDDDPPDPDDDDPGIDIDTKIAQIAAKDKDKDFDAPPVNPDTPDIDIDIDGDHDRGDMDD

Sequence (93 aa):
MGTDVILPDLQSAVLCEDVRCEVNGMQTLVGVLSVIPAPSLPINYMRLCIWARWCSGAGKFRQRSRIIDVDEQHVVAQADVEFVLKEMESHAT

Secondary structure (DSSP, 8-state):
---PPBPPEEEEEEEEEEEEE-TTS-EEEEEEES----SSSS---S--EEEEEEES-BEEEEEEEEEE-TTSS-EEEEEEEEEEE-STT-EE-

Mean predicted aligned error: 4.84 Å

Solvent-accessible surface area (backbone atoms only — not comparable to full-atom values): 5929 Å² total; per-residue (Å²): 131,82,81,74,70,40,76,59,45,80,78,46,77,46,44,21,46,40,81,42,81,43,96,88,72,48,74,49,74,38,66,71,47,94,70,82,92,65,96,57,85,89,75,88,71,98,53,79,37,79,49,45,33,38,28,58,13,24,46,78,50,73,52,75,50,73,44,61,41,99,81,76,70,51,74,76,43,75,51,76,49,78,52,70,29,88,37,56,90,35,68,47,114

Nearest PDB structures (foldseek):
  8yhd-assembly1_O  TM=5.334E-01  e=8.148E+00  metagenome